Protein AF-A0A2A4MI47-F1 (afdb_monomer_lite)

Secondary structure (DSSP, 8-state):
-HHHHHHHHHHHHHHHHHHHHHHHHHT--THHHHHHHHHHHHHHHHHHHHHHT---

Sequence 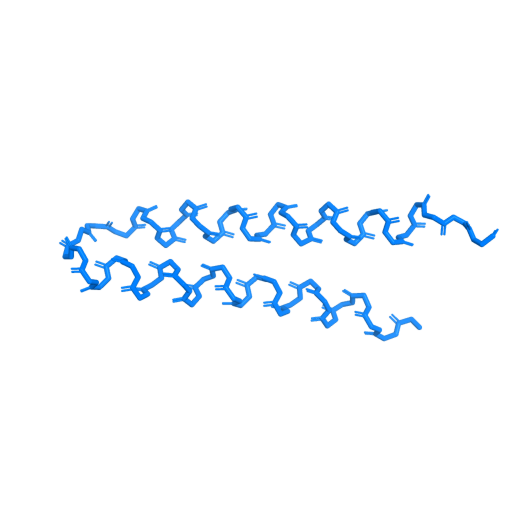(56 aa):
MLGVGTMLTSMVVSGFLLGYLTDRWLDTSPLFMLSLGALGFIGGMLKVYKLLSKPG

Foldseek 3Di:
DPVLVVQLVVLLCVQQVVQVVVCVVVVHDSPSNVVSNVVSNVVSVVVSCVVVPDDD

pLDDT: mean 78.99, std 9.27, range [52.03, 90.31]

Radius of gyration: 13.32 Å; chains: 1; bounding box: 31×16×36 Å

Structure (mmCIF, N/CA/C/O backbone):
data_AF-A0A2A4MI47-F1
#
_entry.id   AF-A0A2A4MI47-F1
#
loop_
_atom_site.group_PDB
_atom_site.id
_atom_site.type_symbol
_atom_site.label_atom_id
_atom_site.label_alt_id
_atom_site.label_comp_id
_atom_site.label_asym_id
_atom_site.label_entity_id
_atom_site.label_seq_id
_atom_site.pdbx_PDB_ins_code
_atom_site.Cartn_x
_atom_site.Cartn_y
_atom_site.Cartn_z
_atom_site.occupancy
_atom_site.B_iso_or_equiv
_atom_site.auth_seq_id
_atom_site.auth_comp_id
_atom_site.auth_asym_id
_atom_site.auth_atom_id
_atom_site.pdbx_PDB_model_num
ATOM 1 N N . MET A 1 1 ? 6.479 0.365 -22.644 1.00 52.97 1 MET A N 1
ATOM 2 C CA . MET A 1 1 ? 6.085 1.310 -21.571 1.00 52.97 1 MET A CA 1
ATOM 3 C C . MET A 1 1 ? 4.854 0.874 -20.765 1.00 52.97 1 MET A C 1
ATOM 5 O O . MET A 1 1 ? 4.700 1.346 -19.649 1.00 52.97 1 MET A O 1
ATOM 9 N N . LEU A 1 2 ? 4.024 -0.065 -21.248 1.00 60.00 2 LEU A N 1
ATOM 10 C CA . LEU A 1 2 ? 2.789 -0.484 -20.559 1.00 60.00 2 LEU A CA 1
ATOM 11 C C . LEU A 1 2 ? 2.996 -1.187 -19.199 1.00 60.00 2 LEU A C 1
ATOM 13 O O . LEU A 1 2 ? 2.135 -1.085 -18.341 1.00 60.00 2 LEU A O 1
ATOM 17 N N . GLY A 1 3 ? 4.128 -1.858 -18.957 1.00 75.81 3 GLY A N 1
ATOM 18 C CA . GLY A 1 3 ? 4.292 -2.706 -17.763 1.00 75.81 3 GLY A CA 1
ATOM 19 C C . GLY A 1 3 ? 4.483 -1.972 -16.429 1.00 75.81 3 GLY A C 1
ATOM 20 O O . GLY A 1 3 ? 4.242 -2.552 -15.374 1.00 75.81 3 GLY A O 1
ATOM 21 N N . VAL A 1 4 ? 4.913 -0.708 -16.447 1.00 78.44 4 VAL A N 1
ATOM 22 C CA . VAL A 1 4 ? 5.261 0.026 -15.216 1.00 78.44 4 VAL A CA 1
ATOM 23 C C . VAL A 1 4 ? 4.005 0.464 -14.460 1.00 78.44 4 VAL A C 1
ATOM 25 O O . VAL A 1 4 ? 3.924 0.280 -13.247 1.00 78.44 4 VAL A O 1
ATOM 28 N N . GLY A 1 5 ? 2.997 0.959 -15.188 1.00 81.75 5 GLY A N 1
ATOM 29 C CA . GLY A 1 5 ? 1.693 1.305 -14.620 1.00 81.75 5 GLY A CA 1
ATOM 30 C C . GLY A 1 5 ? 0.993 0.082 -14.032 1.00 81.75 5 GLY A C 1
ATOM 31 O O . GLY A 1 5 ? 0.569 0.114 -12.882 1.00 81.75 5 GLY A O 1
ATOM 32 N N . THR A 1 6 ? 0.978 -1.037 -14.759 1.00 86.12 6 THR A N 1
ATOM 33 C CA . THR A 1 6 ? 0.371 -2.291 -14.287 1.00 86.12 6 THR A CA 1
ATOM 34 C C . THR A 1 6 ? 1.077 -2.850 -13.050 1.00 86.12 6 THR A C 1
ATOM 36 O O . THR A 1 6 ? 0.416 -3.391 -12.164 1.00 86.12 6 THR A O 1
ATOM 39 N N . MET A 1 7 ? 2.403 -2.694 -12.943 1.00 83.25 7 MET A N 1
ATOM 40 C CA . MET A 1 7 ? 3.161 -3.069 -11.741 1.00 83.25 7 MET A CA 1
ATOM 41 C C . MET A 1 7 ? 2.807 -2.199 -10.530 1.00 83.25 7 MET A C 1
ATOM 43 O O . MET A 1 7 ? 2.661 -2.726 -9.430 1.00 83.25 7 MET A O 1
ATOM 47 N N . LEU A 1 8 ? 2.630 -0.889 -10.722 1.00 84.94 8 LEU A N 1
ATOM 48 C CA . LEU A 1 8 ? 2.212 0.009 -9.642 1.00 84.94 8 LEU A CA 1
ATOM 49 C C . LEU A 1 8 ? 0.787 -0.328 -9.193 1.00 84.94 8 LEU A C 1
ATOM 51 O O . LEU A 1 8 ? 0.553 -0.550 -8.007 1.00 84.94 8 LEU A O 1
ATOM 55 N N . THR A 1 9 ? -0.148 -0.454 -10.138 1.00 87.56 9 THR A N 1
ATOM 56 C CA . THR A 1 9 ? -1.545 -0.794 -9.845 1.00 87.56 9 THR A CA 1
ATOM 57 C C . THR A 1 9 ? -1.659 -2.131 -9.117 1.00 87.56 9 THR A C 1
ATOM 59 O O . THR A 1 9 ? -2.359 -2.211 -8.114 1.00 87.56 9 THR A O 1
ATOM 62 N N . SER A 1 10 ? -0.940 -3.167 -9.555 1.00 87.19 10 SER A N 1
ATOM 63 C CA . SER A 1 10 ? -0.980 -4.481 -8.895 1.00 87.19 10 SER A CA 1
ATOM 64 C C . SER A 1 10 ? -0.388 -4.461 -7.483 1.00 87.19 10 SER A C 1
ATOM 66 O O . SER A 1 10 ? -0.948 -5.098 -6.594 1.00 87.19 10 SER A O 1
ATOM 68 N N . MET A 1 11 ? 0.674 -3.689 -7.229 1.00 85.81 11 MET A N 1
ATOM 69 C CA . MET A 1 11 ? 1.226 -3.516 -5.877 1.00 85.81 11 MET A CA 1
ATOM 70 C C . MET A 1 11 ? 0.283 -2.748 -4.943 1.00 85.81 11 MET A C 1
ATOM 72 O O . MET A 1 11 ? 0.103 -3.157 -3.797 1.00 85.81 11 MET A O 1
ATOM 76 N N . VAL A 1 12 ? -0.360 -1.683 -5.432 1.00 87.25 12 VAL A N 1
ATOM 77 C CA . VAL A 1 12 ? -1.344 -0.912 -4.653 1.00 87.25 12 VAL A CA 1
ATOM 78 C C . VAL A 1 12 ? -2.568 -1.762 -4.337 1.00 87.25 12 VAL A C 1
ATOM 80 O O . VAL A 1 12 ? -2.970 -1.842 -3.177 1.00 87.25 12 VAL A O 1
ATOM 83 N N . VAL A 1 13 ? -3.121 -2.444 -5.346 1.00 90.31 13 VAL A N 1
ATOM 84 C CA . VAL A 1 13 ? -4.262 -3.350 -5.169 1.00 90.31 13 VAL A CA 1
ATOM 85 C C . VAL A 1 13 ? -3.896 -4.461 -4.192 1.00 90.31 13 VAL A C 1
ATOM 87 O O . VAL A 1 13 ? -4.655 -4.702 -3.264 1.00 90.31 13 VAL A O 1
ATOM 90 N N . SER A 1 14 ? -2.721 -5.083 -4.327 1.00 88.75 14 SER A N 1
ATOM 91 C CA . SER A 1 14 ? -2.270 -6.131 -3.407 1.00 88.75 14 SER A CA 1
ATOM 92 C C . SER A 1 14 ? -2.112 -5.628 -1.970 1.00 88.75 14 SER A C 1
ATOM 94 O O . SER A 1 14 ? -2.493 -6.351 -1.054 1.00 88.75 14 SER A O 1
ATOM 96 N N . GLY A 1 15 ? -1.569 -4.424 -1.757 1.00 85.25 15 GLY A N 1
ATOM 97 C CA . GLY A 1 15 ? -1.406 -3.835 -0.422 1.00 85.25 15 GLY A CA 1
ATOM 98 C C . GLY A 1 15 ? -2.744 -3.510 0.245 1.00 85.25 15 GLY A C 1
ATOM 99 O O . GLY A 1 15 ? -2.942 -3.824 1.417 1.00 85.25 15 GLY A O 1
ATOM 100 N N . PHE A 1 16 ? -3.694 -2.969 -0.522 1.00 84.81 16 PHE A N 1
ATOM 101 C CA . PHE A 1 16 ? -5.058 -2.724 -0.050 1.00 84.81 16 PHE A CA 1
ATOM 102 C C . PHE A 1 16 ? -5.825 -4.019 0.233 1.00 84.81 16 PHE A C 1
ATOM 104 O O . PHE A 1 16 ? -6.499 -4.114 1.256 1.00 84.81 16 PHE A O 1
ATOM 111 N N . LEU A 1 17 ? -5.706 -5.026 -0.640 1.00 88.12 17 LEU A N 1
ATOM 112 C CA . LEU A 1 17 ? -6.393 -6.308 -0.476 1.00 88.12 17 LEU A CA 1
ATOM 113 C C . LEU A 1 17 ? -5.898 -7.043 0.776 1.00 88.12 17 LEU A C 1
ATOM 115 O O . LEU A 1 17 ? -6.706 -7.506 1.579 1.00 88.12 17 LEU A O 1
ATOM 119 N N . LEU A 1 18 ? -4.573 -7.115 0.957 1.00 85.50 18 LEU A N 1
ATOM 120 C CA . LEU A 1 18 ? -3.953 -7.717 2.142 1.00 85.50 18 LEU A CA 1
ATOM 121 C C . LEU A 1 18 ? -4.317 -6.956 3.413 1.00 85.50 18 LEU A C 1
ATOM 123 O O . LEU A 1 18 ? -4.649 -7.579 4.418 1.00 85.50 18 LEU A O 1
ATOM 127 N N . GLY A 1 19 ? -4.286 -5.625 3.367 1.00 84.06 19 GLY A N 1
ATOM 128 C CA . GLY A 1 19 ? -4.645 -4.788 4.503 1.00 84.06 19 GLY A CA 1
ATOM 129 C C . GLY A 1 19 ? -6.105 -4.944 4.928 1.00 84.06 19 GLY A C 1
ATOM 130 O O . GLY A 1 19 ? -6.373 -5.107 6.113 1.00 84.06 19 GLY A O 1
ATOM 131 N N . TYR A 1 20 ? -7.031 -5.008 3.968 1.00 80.19 20 TYR A N 1
ATOM 132 C CA . TYR A 1 20 ? -8.452 -5.249 4.232 1.00 80.19 20 TYR A CA 1
ATOM 133 C C . TYR A 1 20 ? -8.718 -6.643 4.818 1.00 80.19 20 TYR A C 1
ATOM 135 O O . TYR A 1 20 ? -9.471 -6.782 5.781 1.00 80.19 20 TYR A O 1
ATOM 143 N N . LEU A 1 21 ? -8.090 -7.683 4.259 1.00 83.12 21 LEU A N 1
ATOM 144 C CA . LEU A 1 21 ? -8.200 -9.047 4.786 1.00 83.12 21 LEU A CA 1
ATOM 145 C C . LEU A 1 21 ? -7.640 -9.147 6.208 1.00 83.12 21 LEU A C 1
ATOM 147 O O . LEU A 1 21 ? -8.230 -9.826 7.042 1.00 83.12 21 LEU A O 1
ATOM 151 N N . THR A 1 22 ? -6.540 -8.446 6.486 1.00 80.31 22 THR A N 1
ATOM 152 C CA . THR A 1 22 ? -5.897 -8.430 7.806 1.00 80.31 22 THR A CA 1
ATOM 153 C C . THR A 1 22 ? -6.745 -7.692 8.842 1.00 80.31 22 THR A C 1
ATOM 155 O O . THR A 1 22 ? -6.976 -8.246 9.914 1.00 80.31 22 THR A O 1
ATOM 158 N N . ASP A 1 23 ? -7.280 -6.507 8.516 1.00 80.31 23 ASP A N 1
ATOM 159 C CA . ASP A 1 23 ? -8.210 -5.784 9.405 1.00 80.31 23 ASP A CA 1
ATOM 160 C C . ASP A 1 23 ? -9.459 -6.627 9.703 1.00 80.31 23 ASP A C 1
ATOM 162 O O . ASP A 1 23 ? -9.899 -6.706 10.848 1.00 80.31 23 ASP A O 1
ATOM 166 N N . ARG A 1 24 ? -9.998 -7.329 8.694 1.00 76.75 24 ARG A N 1
ATOM 167 C CA . ARG A 1 24 ? -11.165 -8.209 8.861 1.00 76.75 24 ARG A CA 1
ATOM 168 C C . ARG A 1 24 ? -10.866 -9.460 9.692 1.00 76.75 24 ARG A C 1
ATOM 170 O O . ARG A 1 24 ? -11.780 -10.010 10.294 1.00 76.75 24 ARG A O 1
ATOM 177 N N . TRP A 1 25 ? -9.621 -9.933 9.700 1.00 80.62 25 TRP A N 1
ATOM 178 C CA . TRP A 1 25 ? -9.220 -11.117 10.462 1.00 80.62 25 TRP A CA 1
ATOM 179 C C . TRP A 1 25 ? -8.893 -10.797 11.926 1.00 80.62 25 TRP A C 1
ATOM 181 O O . TRP A 1 25 ? -9.108 -11.638 12.794 1.00 80.62 25 TRP A O 1
ATOM 191 N N . LEU A 1 26 ? -8.412 -9.581 12.202 1.00 76.81 26 LEU A N 1
ATOM 192 C CA . LEU A 1 26 ? -8.070 -9.110 13.548 1.00 76.81 26 LEU A CA 1
ATOM 193 C C . LEU A 1 26 ? -9.186 -8.283 14.215 1.00 76.81 26 LEU A C 1
ATOM 195 O O . LEU A 1 26 ? -8.979 -7.789 15.323 1.00 76.81 26 LEU A O 1
ATOM 199 N N . ASP A 1 27 ? -10.330 -8.098 13.543 1.00 67.94 27 ASP A N 1
ATOM 200 C CA . ASP A 1 27 ? -11.474 -7.269 13.981 1.00 67.94 27 ASP A CA 1
ATOM 201 C C . ASP A 1 27 ? -11.053 -5.853 14.442 1.00 67.94 27 ASP A C 1
ATOM 203 O O . ASP A 1 27 ? -11.695 -5.200 15.264 1.00 67.94 27 ASP A O 1
ATOM 207 N N . THR A 1 28 ? -9.907 -5.374 13.950 1.00 59.09 28 THR A N 1
ATOM 208 C CA . THR A 1 28 ? -9.305 -4.109 14.375 1.00 59.09 28 THR A CA 1
ATOM 209 C C . THR A 1 28 ? -9.799 -2.997 13.452 1.00 59.09 28 THR A C 1
ATOM 211 O O . THR A 1 28 ? -9.970 -3.206 12.252 1.00 59.09 28 THR A O 1
ATOM 214 N N . SER A 1 29 ? -10.040 -1.800 14.004 1.00 67.50 29 SER A N 1
ATOM 215 C CA . SER A 1 29 ? -10.285 -0.559 13.241 1.00 67.50 29 SER A CA 1
ATOM 216 C C . SER A 1 29 ? -9.328 -0.431 12.046 1.00 67.50 29 SER A C 1
ATOM 218 O O . SER A 1 29 ? -8.218 -0.939 12.175 1.00 67.50 29 SER A O 1
ATOM 220 N N . PRO A 1 30 ? -9.687 0.288 10.954 1.00 73.56 30 PRO A N 1
ATOM 221 C CA . PRO A 1 30 ? -9.073 0.194 9.617 1.00 73.56 30 PRO A CA 1
ATOM 222 C C . PRO A 1 30 ? -7.621 0.727 9.501 1.00 73.56 30 PRO A C 1
ATOM 224 O O . PRO A 1 30 ? -7.287 1.556 8.652 1.00 73.56 30 PRO A O 1
ATOM 227 N N . LEU A 1 31 ? -6.750 0.303 10.410 1.00 77.00 31 LEU A N 1
ATOM 228 C CA . LEU A 1 31 ? -5.383 0.751 10.637 1.00 77.00 31 LEU A CA 1
ATOM 229 C C . LEU A 1 31 ? -4.399 -0.120 9.859 1.00 77.00 31 LEU A C 1
ATOM 231 O O . LEU A 1 31 ? -3.432 0.421 9.311 1.00 77.00 31 LEU A O 1
ATOM 235 N N . PHE A 1 32 ? -4.631 -1.435 9.754 1.00 75.88 32 PHE A N 1
ATOM 236 C CA . PHE A 1 32 ? -3.782 -2.290 8.922 1.00 75.88 32 PHE A CA 1
ATOM 237 C C . PHE A 1 32 ? -4.040 -2.047 7.442 1.00 75.88 32 PHE A C 1
ATOM 239 O O . PHE A 1 32 ? -3.087 -2.002 6.669 1.00 75.88 32 PHE A O 1
ATOM 246 N N . MET A 1 33 ? -5.280 -1.777 7.037 1.00 78.69 33 MET A N 1
ATOM 247 C CA . MET A 1 33 ? -5.597 -1.379 5.668 1.00 78.69 33 MET A CA 1
ATOM 248 C C . MET A 1 33 ? -4.931 -0.057 5.283 1.00 78.69 33 MET A C 1
ATOM 250 O 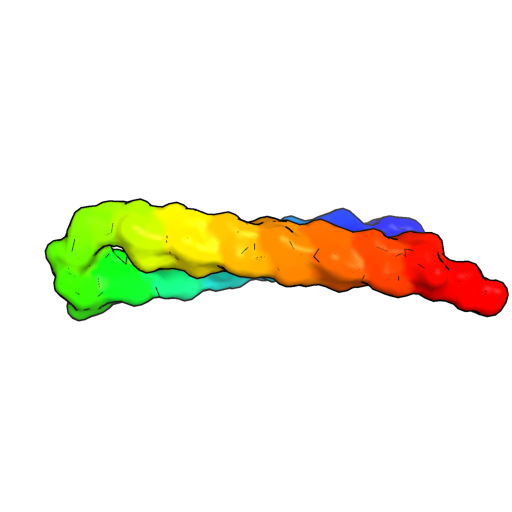O . MET A 1 33 ? -4.361 0.042 4.195 1.00 78.69 33 MET A O 1
ATOM 254 N N . LEU A 1 34 ? -4.923 0.933 6.182 1.00 82.00 34 LEU A N 1
ATOM 255 C CA . LEU A 1 34 ? -4.258 2.212 5.931 1.00 82.00 34 LEU A CA 1
ATOM 256 C C . LEU A 1 34 ? -2.729 2.059 5.878 1.00 82.00 34 LEU A C 1
ATOM 258 O O . LEU A 1 34 ? -2.087 2.581 4.967 1.00 82.00 34 LEU A O 1
ATOM 262 N N . SER A 1 35 ? -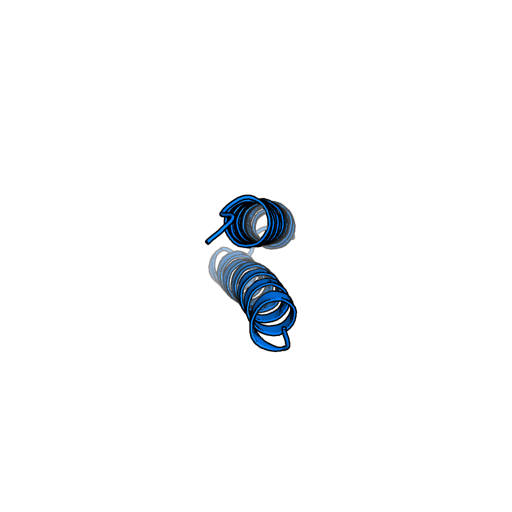2.140 1.323 6.824 1.00 85.19 35 SER A N 1
ATOM 263 C CA . SER A 1 35 ? -0.684 1.149 6.914 1.00 85.19 35 SER A CA 1
ATOM 264 C C . SER A 1 35 ? -0.120 0.236 5.820 1.00 85.19 35 SER A C 1
ATOM 266 O O . SER A 1 35 ? 0.854 0.617 5.172 1.00 85.19 35 SER A O 1
ATOM 268 N N . LEU A 1 36 ? -0.741 -0.916 5.539 1.00 81.62 36 LEU A N 1
ATOM 269 C CA . LEU A 1 36 ? -0.343 -1.819 4.448 1.00 81.62 36 LEU A CA 1
ATOM 270 C C . LEU A 1 36 ? -0.670 -1.236 3.071 1.00 81.62 36 LEU A C 1
ATOM 272 O O . LEU A 1 36 ? 0.115 -1.408 2.139 1.00 81.62 36 LEU A O 1
ATOM 276 N N . GLY A 1 37 ? -1.775 -0.496 2.943 1.00 82.44 37 GLY A N 1
ATOM 277 C CA . GLY A 1 37 ? -2.089 0.272 1.739 1.00 82.44 37 GLY A CA 1
ATOM 278 C C . GLY A 1 37 ? -1.031 1.342 1.458 1.00 82.44 37 GLY A C 1
ATOM 279 O O . GLY A 1 37 ? -0.516 1.418 0.340 1.00 82.44 37 GLY A O 1
ATOM 280 N N . ALA A 1 38 ? -0.629 2.107 2.479 1.00 85.38 38 ALA A N 1
ATOM 281 C CA . ALA A 1 38 ? 0.447 3.092 2.367 1.00 85.38 38 ALA A CA 1
ATOM 282 C C . ALA A 1 38 ? 1.803 2.438 2.046 1.00 85.38 38 ALA A C 1
ATOM 284 O O . ALA A 1 38 ? 2.510 2.906 1.155 1.00 85.38 38 ALA A O 1
ATOM 285 N N . LEU A 1 39 ? 2.149 1.323 2.698 1.00 85.81 39 LEU A N 1
ATOM 286 C CA . LEU A 1 39 ? 3.369 0.555 2.412 1.00 85.81 39 LEU A CA 1
ATOM 287 C C . LEU A 1 39 ? 3.383 -0.008 0.984 1.00 85.81 39 LEU A C 1
ATOM 289 O O . LEU A 1 39 ? 4.398 0.102 0.295 1.00 85.81 39 LEU A O 1
ATOM 293 N N . GLY A 1 40 ? 2.263 -0.562 0.512 1.00 83.94 40 GLY A N 1
ATOM 294 C CA . GLY A 1 40 ? 2.106 -1.055 -0.859 1.00 83.94 40 GLY A CA 1
ATOM 295 C C . GLY A 1 40 ? 2.212 0.061 -1.899 1.00 83.94 40 GLY A C 1
ATOM 296 O O . GLY A 1 40 ? 2.847 -0.117 -2.941 1.00 83.94 40 GLY A O 1
ATOM 297 N N . PHE A 1 41 ? 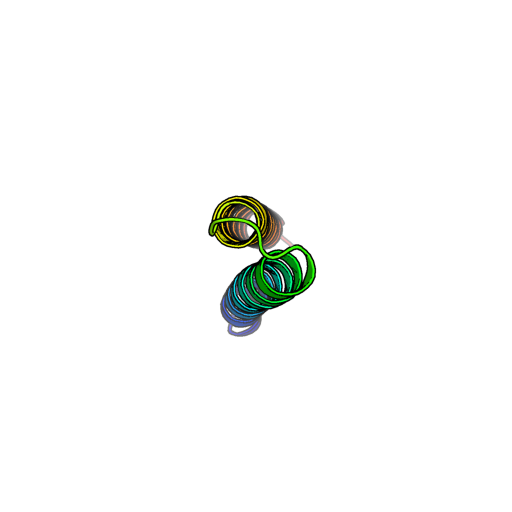1.673 1.242 -1.589 1.00 84.75 41 PHE A N 1
ATOM 298 C CA . PHE A 1 41 ? 1.798 2.434 -2.425 1.00 84.75 41 PHE A CA 1
ATOM 299 C C . PHE A 1 41 ? 3.241 2.953 -2.489 1.00 84.75 41 PHE A C 1
ATOM 301 O O . PHE A 1 41 ? 3.771 3.156 -3.582 1.00 84.75 41 PHE A O 1
ATOM 308 N N . ILE A 1 42 ? 3.911 3.096 -1.341 1.00 87.62 42 ILE A N 1
ATOM 309 C CA . ILE A 1 42 ? 5.312 3.539 -1.256 1.00 87.62 42 ILE A CA 1
ATOM 310 C C . ILE A 1 42 ? 6.241 2.536 -1.958 1.00 87.62 42 ILE A C 1
ATOM 312 O O . ILE A 1 42 ? 7.095 2.935 -2.750 1.00 87.62 42 ILE A O 1
ATOM 316 N N . GLY A 1 43 ? 6.052 1.232 -1.732 1.00 84.31 43 GLY A N 1
ATOM 317 C CA . GLY A 1 43 ? 6.824 0.171 -2.382 1.00 84.31 43 GLY A CA 1
ATOM 318 C C . GLY A 1 43 ? 6.612 0.115 -3.899 1.00 84.31 43 GLY A C 1
ATOM 319 O O . GLY A 1 43 ? 7.579 -0.033 -4.653 1.00 84.31 43 GLY A O 1
ATOM 320 N N . GLY A 1 44 ? 5.371 0.300 -4.359 1.00 84.00 44 GLY A N 1
ATOM 321 C CA . GLY A 1 44 ? 5.033 0.410 -5.779 1.00 84.00 44 GLY A CA 1
ATOM 322 C C . GLY A 1 44 ? 5.687 1.620 -6.441 1.00 84.00 44 GLY A C 1
ATOM 323 O O . GLY A 1 44 ? 6.345 1.478 -7.473 1.00 84.00 44 GLY A O 1
ATOM 324 N N . MET A 1 45 ? 5.587 2.788 -5.805 1.00 85.00 45 MET A N 1
ATOM 325 C CA . MET A 1 45 ? 6.224 4.030 -6.250 1.00 85.00 45 MET A CA 1
ATOM 326 C C . MET A 1 45 ? 7.747 3.893 -6.333 1.00 85.00 45 MET A C 1
ATOM 328 O O . MET A 1 45 ? 8.328 4.226 -7.364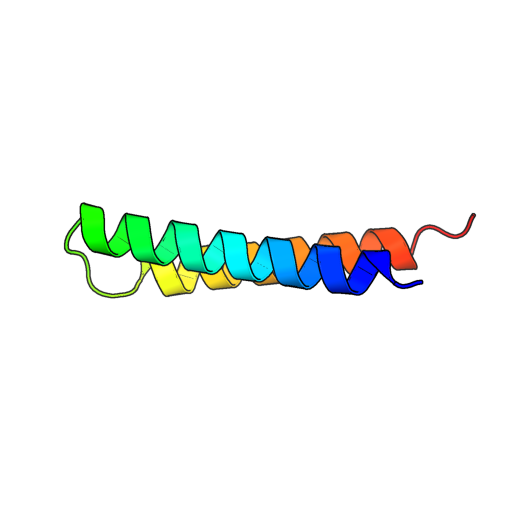 1.00 85.00 45 MET A O 1
ATOM 332 N N . LEU A 1 46 ? 8.395 3.332 -5.306 1.00 84.00 46 LEU A N 1
ATOM 333 C CA . LEU A 1 46 ? 9.839 3.063 -5.299 1.00 84.00 46 LEU A CA 1
ATOM 334 C C . LEU A 1 46 ? 10.257 2.123 -6.433 1.00 84.00 46 LEU A C 1
ATOM 336 O O . LEU A 1 46 ? 11.284 2.349 -7.075 1.00 84.00 46 LEU A O 1
ATOM 340 N N . LYS A 1 47 ? 9.471 1.078 -6.711 1.00 80.94 47 LYS A N 1
ATOM 341 C CA . LYS A 1 47 ? 9.767 0.132 -7.794 1.00 80.94 47 LYS A CA 1
ATOM 342 C C . LYS A 1 47 ? 9.601 0.769 -9.171 1.00 80.94 47 LYS A C 1
ATOM 344 O O . LYS A 1 47 ? 10.441 0.535 -10.038 1.00 80.94 47 LYS A O 1
ATOM 349 N N . VAL A 1 48 ? 8.578 1.602 -9.356 1.00 82.50 48 VAL A N 1
ATOM 350 C CA . VAL A 1 48 ? 8.391 2.404 -10.572 1.00 82.50 48 VAL A CA 1
ATOM 351 C C . VAL A 1 48 ? 9.534 3.390 -10.761 1.00 82.50 48 VAL A C 1
ATOM 353 O O . VAL A 1 48 ? 10.131 3.405 -11.834 1.00 82.50 48 VAL A O 1
ATOM 356 N N . TYR A 1 49 ? 9.918 4.124 -9.715 1.00 80.56 49 TYR A N 1
ATOM 357 C CA . TYR A 1 49 ? 11.068 5.027 -9.752 1.00 80.56 49 TYR A CA 1
ATOM 358 C C . TYR A 1 49 ? 12.356 4.289 -10.106 1.00 80.56 49 TYR A C 1
ATOM 360 O O . TYR A 1 49 ? 13.123 4.756 -10.938 1.00 80.56 49 TYR A O 1
ATOM 368 N N . LYS A 1 50 ? 12.583 3.104 -9.533 1.00 79.38 50 LYS A N 1
ATOM 369 C CA . LYS A 1 50 ? 13.764 2.283 -9.824 1.00 79.38 50 LYS A CA 1
ATOM 370 C C . LYS A 1 50 ? 13.756 1.716 -11.247 1.00 79.38 50 LYS A C 1
ATOM 372 O O . LYS A 1 50 ? 14.825 1.556 -11.826 1.00 79.38 50 LYS A O 1
ATOM 377 N N . LEU A 1 51 ? 12.581 1.420 -11.809 1.00 77.50 51 LEU A N 1
ATOM 378 C CA . LEU A 1 51 ? 12.436 1.012 -13.210 1.00 77.50 51 LEU A CA 1
ATOM 379 C C . LEU A 1 51 ? 12.646 2.180 -14.179 1.00 77.50 51 LEU A C 1
ATOM 381 O O . LEU A 1 51 ? 13.268 1.982 -15.214 1.00 77.50 51 LEU A O 1
ATOM 385 N N . LEU A 1 52 ? 12.151 3.375 -13.848 1.00 74.25 52 LEU A N 1
ATOM 386 C CA . LEU A 1 52 ? 12.382 4.588 -14.640 1.00 74.25 52 LEU A CA 1
ATOM 387 C C . LEU A 1 52 ? 13.828 5.085 -14.537 1.00 74.25 52 LEU A C 1
ATOM 389 O O . LEU A 1 52 ? 14.376 5.590 -15.508 1.00 74.25 52 LEU A O 1
ATOM 393 N N . SER A 1 53 ? 14.443 4.937 -13.364 1.00 70.94 53 SER A N 1
ATOM 394 C CA . SER A 1 53 ? 15.799 5.401 -13.063 1.00 70.94 53 SER A CA 1
ATOM 395 C C . SER A 1 5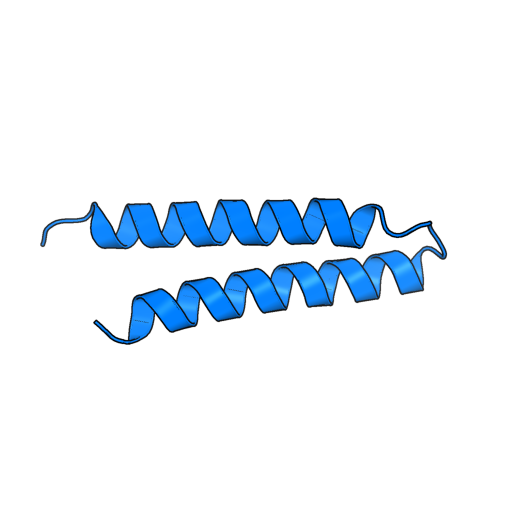3 ? 16.877 4.357 -13.360 1.00 70.94 53 SER A C 1
ATOM 397 O O . SER A 1 53 ? 18.037 4.586 -13.024 1.00 70.94 53 SER A O 1
ATOM 399 N N . LYS A 1 54 ? 16.520 3.216 -13.959 1.00 58.31 54 LYS A N 1
ATOM 400 C CA . LYS A 1 54 ? 17.458 2.343 -14.669 1.00 58.31 54 LYS A CA 1
ATOM 401 C C . LYS A 1 54 ? 17.459 2.812 -16.130 1.00 58.31 54 LYS A C 1
ATOM 403 O O . LYS A 1 54 ? 16.549 2.428 -16.866 1.00 58.31 54 LYS A O 1
ATOM 408 N N . PRO A 1 55 ? 18.429 3.639 -16.563 1.00 55.34 55 PRO A N 1
ATOM 409 C CA . PRO A 1 55 ? 18.712 3.725 -17.983 1.00 55.34 55 PRO A CA 1
ATOM 410 C C . PRO A 1 55 ? 19.216 2.340 -18.404 1.00 55.34 55 PRO A C 1
ATOM 412 O O . PRO A 1 55 ? 19.922 1.677 -17.635 1.00 55.34 55 PRO A O 1
ATOM 415 N N . GLY A 1 56 ? 18.782 1.875 -19.572 1.00 52.03 56 GLY A N 1
ATOM 416 C CA . GLY A 1 56 ? 19.494 0.799 -20.260 1.00 52.03 56 GLY A CA 1
ATOM 417 C C . GLY A 1 56 ? 20.946 1.189 -20.496 1.00 52.03 56 GLY A C 1
ATOM 418 O O . GLY A 1 56 ? 21.196 2.403 -20.673 1.00 52.03 56 GLY A O 1
#